Protein AF-A0A1F7X8I9-F1 (afdb_monomer_lite)

Sequence (61 aa):
MVLFGIAGFCFLHIVRDYLQLRGVKNWFTEVGHFWNAPKYNVYGMAILSILGLVCLYFAFK

Foldseek 3Di:
DVLLVLLVVLVLVLVLLVCVVVVNDDPSVVVCVVVVNPRRDPVSNVVSNVSSVVSVVVVVD

Structure (mmCIF, N/CA/C/O backbone):
data_AF-A0A1F7X8I9-F1
#
_entry.id   AF-A0A1F7X8I9-F1
#
loop_
_atom_site.group_PDB
_atom_site.id
_atom_site.type_symbol
_atom_site.label_atom_id
_atom_site.label_alt_id
_atom_site.label_comp_id
_atom_site.label_asym_id
_atom_site.label_entity_id
_atom_site.label_seq_id
_atom_site.pdbx_PDB_ins_code
_atom_site.Cartn_x
_atom_site.Cartn_y
_atom_site.Cartn_z
_atom_site.occupancy
_atom_site.B_iso_or_equiv
_atom_site.auth_seq_id
_atom_site.auth_comp_id
_atom_site.auth_asym_id
_atom_site.auth_atom_id
_atom_site.pdbx_PDB_model_num
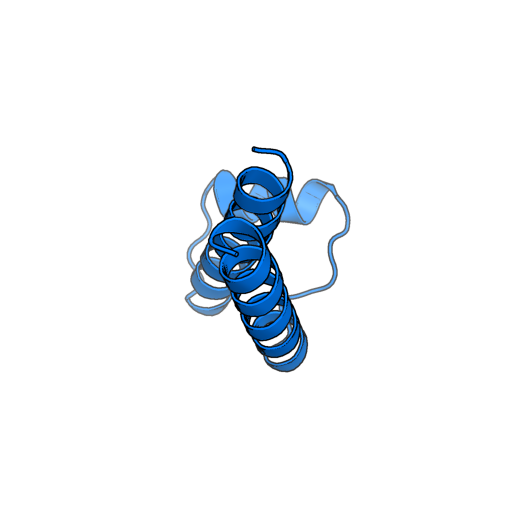ATOM 1 N N . MET A 1 1 ? -18.194 2.252 9.454 1.00 65.25 1 MET A N 1
ATOM 2 C CA . MET A 1 1 ? -18.237 2.137 7.973 1.00 65.25 1 MET A CA 1
ATOM 3 C C . MET A 1 1 ? -17.144 2.948 7.276 1.00 65.25 1 MET A C 1
ATOM 5 O O . MET A 1 1 ? -16.405 2.362 6.501 1.00 65.25 1 MET A O 1
ATOM 9 N N . VAL A 1 2 ? -16.973 4.244 7.573 1.00 80.56 2 VAL A N 1
ATOM 10 C CA . VAL A 1 2 ? -15.953 5.100 6.920 1.00 80.56 2 VAL A CA 1
ATOM 11 C C . VAL A 1 2 ? -14.512 4.589 7.113 1.00 80.56 2 VAL A C 1
ATOM 13 O O . VAL A 1 2 ? -13.747 4.542 6.157 1.00 80.56 2 VAL A O 1
ATOM 16 N N . LEU A 1 3 ? -14.158 4.118 8.316 1.00 79.88 3 LEU A N 1
ATOM 17 C CA . LEU A 1 3 ? -12.813 3.603 8.624 1.00 79.88 3 LEU A CA 1
ATOM 18 C C . LEU A 1 3 ? -12.430 2.347 7.823 1.00 79.88 3 LEU A C 1
ATOM 20 O O . LEU A 1 3 ? -11.279 2.217 7.417 1.00 79.88 3 LEU A O 1
ATOM 24 N N . PHE A 1 4 ? -13.392 1.466 7.526 1.00 80.56 4 PHE A N 1
ATOM 25 C CA . PHE A 1 4 ? -13.169 0.314 6.644 1.00 80.56 4 PHE A CA 1
ATOM 26 C C . PHE A 1 4 ? -12.856 0.754 5.211 1.00 80.56 4 PHE A C 1
ATOM 28 O O . PHE A 1 4 ? -11.980 0.175 4.574 1.00 80.56 4 PHE A O 1
ATOM 35 N N . GLY A 1 5 ? -13.528 1.802 4.721 1.00 84.75 5 GLY A N 1
ATOM 36 C CA . GLY A 1 5 ? -13.247 2.382 3.407 1.00 84.75 5 GLY A CA 1
ATOM 37 C C . GLY A 1 5 ? -11.838 2.973 3.325 1.00 84.75 5 GLY A C 1
ATOM 38 O O . GLY A 1 5 ? -11.119 2.709 2.365 1.00 84.75 5 GLY A O 1
ATOM 39 N N . ILE A 1 6 ? -11.415 3.701 4.362 1.00 83.94 6 ILE A N 1
ATOM 40 C CA . ILE A 1 6 ? -10.066 4.285 4.443 1.00 83.94 6 ILE A CA 1
ATOM 41 C C . ILE A 1 6 ? -8.999 3.184 4.517 1.00 83.94 6 ILE A C 1
ATOM 43 O O . ILE A 1 6 ? -8.032 3.221 3.760 1.00 83.94 6 ILE A O 1
ATOM 47 N N . ALA A 1 7 ? -9.194 2.168 5.364 1.00 85.31 7 ALA A N 1
ATOM 48 C CA . ALA A 1 7 ? -8.274 1.036 5.456 1.00 85.31 7 ALA A CA 1
ATOM 49 C C . ALA A 1 7 ? -8.172 0.285 4.117 1.00 85.31 7 ALA A C 1
ATOM 51 O O . ALA A 1 7 ? -7.069 0.021 3.639 1.00 85.31 7 ALA A O 1
ATOM 52 N N . GLY A 1 8 ? -9.308 0.005 3.468 1.00 85.62 8 GLY A N 1
ATOM 53 C CA . GLY A 1 8 ? -9.348 -0.624 2.146 1.00 85.62 8 GLY A CA 1
ATOM 54 C C . GLY A 1 8 ? -8.615 0.191 1.079 1.00 85.62 8 GLY A C 1
ATOM 55 O O . GLY A 1 8 ? -7.862 -0.373 0.286 1.00 85.62 8 GLY A O 1
ATOM 56 N N . PHE A 1 9 ? -8.758 1.517 1.100 1.00 85.81 9 PHE A N 1
ATOM 57 C CA . PHE A 1 9 ? -8.028 2.414 0.206 1.00 85.81 9 PHE A CA 1
ATOM 58 C C . PHE A 1 9 ? -6.509 2.353 0.442 1.00 85.81 9 PHE A C 1
ATOM 60 O O . PHE A 1 9 ? -5.748 2.230 -0.518 1.00 85.81 9 PHE A O 1
ATOM 67 N N . CYS A 1 10 ? -6.056 2.337 1.701 1.00 83.56 10 CYS A N 1
ATOM 68 C CA . CYS A 1 10 ? -4.638 2.151 2.033 1.00 83.56 10 CYS A CA 1
ATOM 69 C C . CYS A 1 10 ? -4.088 0.819 1.497 1.00 83.56 10 CYS A C 1
ATOM 71 O O . CYS A 1 10 ? -3.015 0.797 0.892 1.00 83.56 10 CYS A O 1
ATOM 73 N N . PHE A 1 11 ? -4.832 -0.281 1.654 1.00 84.50 11 PHE A N 1
ATOM 74 C CA . PHE A 1 11 ? -4.417 -1.588 1.136 1.00 84.50 11 PHE A CA 1
ATOM 75 C C . PHE A 1 11 ? -4.410 -1.650 -0.395 1.00 84.50 11 PHE A C 1
ATOM 77 O O . PHE A 1 11 ? -3.468 -2.193 -0.971 1.00 84.50 11 PHE A O 1
ATOM 84 N N . LEU A 1 12 ? -5.390 -1.0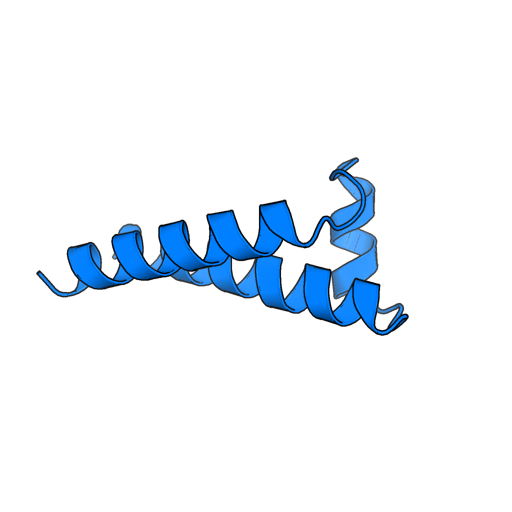42 -1.070 1.0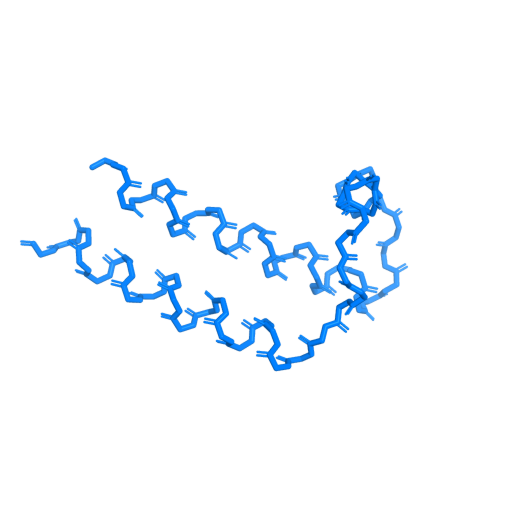0 85.38 12 LEU A N 1
ATOM 85 C CA . LEU A 1 12 ? -5.402 -0.937 -2.535 1.00 85.38 12 LEU A CA 1
ATOM 86 C C . LEU A 1 12 ? -4.182 -0.174 -3.063 1.00 85.38 12 LEU A C 1
ATOM 88 O O . LEU A 1 12 ? -3.581 -0.592 -4.054 1.00 85.38 12 LEU A O 1
ATOM 92 N N . HIS A 1 13 ? -3.778 0.895 -2.376 1.00 82.88 13 HIS A N 1
ATOM 93 C CA . HIS A 1 13 ? -2.555 1.627 -2.697 1.00 82.88 13 HIS A CA 1
ATOM 94 C C . HIS A 1 13 ? -1.297 0.761 -2.547 1.00 82.88 13 HIS A C 1
ATOM 96 O O . HIS A 1 13 ? -0.447 0.776 -3.433 1.00 82.88 13 HIS A O 1
ATOM 102 N N . ILE A 1 14 ? -1.201 -0.052 -1.491 1.00 83.69 14 ILE A N 1
ATOM 103 C CA . ILE A 1 14 ? -0.070 -0.978 -1.299 1.00 83.69 14 ILE A CA 1
ATOM 104 C C . ILE A 1 14 ? -0.026 -2.032 -2.408 1.00 83.69 14 ILE A C 1
ATOM 106 O O . ILE A 1 14 ? 1.037 -2.291 -2.967 1.00 83.69 14 ILE A O 1
ATOM 110 N N . VAL A 1 15 ? -1.170 -2.628 -2.756 1.00 84.44 15 VAL A N 1
ATOM 111 C CA . VAL A 1 15 ? -1.253 -3.634 -3.829 1.00 84.44 15 VAL A CA 1
ATOM 112 C C . VAL A 1 15 ? -0.817 -3.033 -5.163 1.00 84.44 15 VAL A C 1
ATOM 114 O O . VAL A 1 15 ? -0.049 -3.649 -5.902 1.00 84.44 15 VAL A O 1
ATOM 117 N N . ARG A 1 16 ? -1.264 -1.812 -5.461 1.00 84.62 16 ARG A N 1
ATOM 118 C CA . ARG A 1 16 ? -0.856 -1.081 -6.662 1.00 84.62 16 ARG A CA 1
ATOM 119 C C . ARG A 1 16 ? 0.653 -0.839 -6.688 1.00 84.62 16 ARG A C 1
ATOM 121 O O . ARG A 1 16 ? 1.297 -1.159 -7.685 1.00 84.62 16 ARG A O 1
ATOM 128 N N . ASP A 1 17 ? 1.210 -0.306 -5.605 1.00 80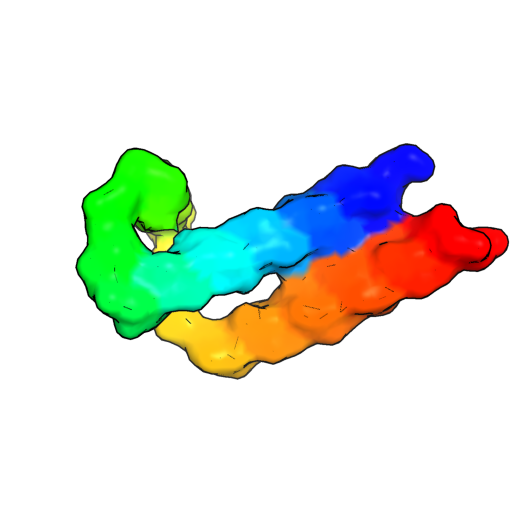.69 17 ASP 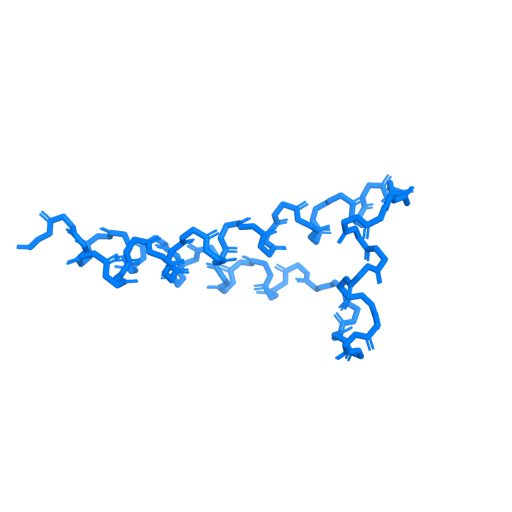A N 1
ATOM 129 C CA . ASP A 1 17 ? 2.635 0.026 -5.515 1.00 80.69 17 ASP A CA 1
ATOM 130 C C . ASP A 1 17 ? 3.506 -1.249 -5.574 1.00 80.69 17 ASP A C 1
ATOM 132 O O . ASP A 1 17 ? 4.565 -1.261 -6.205 1.00 80.69 17 ASP A O 1
ATOM 136 N N . TYR A 1 18 ? 3.020 -2.365 -5.018 1.00 82.12 18 TYR A N 1
ATOM 137 C CA . TYR A 1 18 ? 3.657 -3.680 -5.131 1.00 82.12 18 TYR A CA 1
ATOM 138 C C . TYR A 1 18 ? 3.670 -4.212 -6.572 1.00 82.12 18 TYR A C 1
ATOM 140 O O . TYR A 1 18 ? 4.690 -4.723 -7.042 1.00 82.12 18 TYR A O 1
ATOM 148 N N . LEU A 1 19 ? 2.554 -4.081 -7.297 1.00 83.56 19 LEU A N 1
ATOM 149 C CA . LEU A 1 19 ? 2.464 -4.477 -8.707 1.00 83.56 19 LEU A CA 1
ATOM 150 C C . LEU A 1 19 ? 3.394 -3.632 -9.589 1.00 83.56 19 LEU A C 1
ATOM 152 O O . LEU A 1 19 ? 4.067 -4.182 -10.464 1.00 83.56 19 LEU A O 1
ATOM 156 N N . GLN A 1 20 ? 3.513 -2.332 -9.306 1.00 78.88 20 GLN A N 1
ATOM 157 C CA . GLN A 1 20 ? 4.475 -1.456 -9.981 1.00 78.88 20 GLN A CA 1
ATOM 158 C C . GLN A 1 20 ? 5.926 -1.875 -9.718 1.00 78.88 20 GLN A C 1
ATOM 160 O O . GLN A 1 20 ? 6.714 -1.949 -10.661 1.00 78.88 20 GLN A O 1
ATOM 165 N N . LEU A 1 21 ? 6.278 -2.215 -8.473 1.00 79.44 21 LEU A N 1
ATOM 166 C CA . LEU A 1 21 ? 7.612 -2.729 -8.126 1.00 79.44 21 LEU A CA 1
ATOM 167 C C . LEU A 1 21 ? 7.958 -4.033 -8.849 1.00 79.44 21 LEU A C 1
ATOM 169 O O . LEU A 1 21 ? 9.112 -4.259 -9.207 1.00 79.44 21 LEU A O 1
ATOM 173 N N . ARG A 1 22 ? 6.958 -4.883 -9.089 1.00 81.62 22 ARG A N 1
ATOM 174 C CA . ARG A 1 22 ? 7.096 -6.119 -9.873 1.00 81.62 22 ARG A CA 1
ATOM 175 C C . ARG A 1 22 ? 7.190 -5.869 -11.386 1.00 81.62 22 ARG A C 1
ATOM 177 O O . ARG A 1 22 ? 7.359 -6.827 -12.133 1.00 81.62 22 ARG A O 1
ATOM 184 N N . GLY A 1 23 ? 7.077 -4.620 -11.844 1.00 79.81 23 GLY A N 1
ATOM 185 C CA . GLY A 1 23 ? 7.087 -4.263 -13.264 1.00 79.81 23 GLY A CA 1
ATOM 186 C C . GLY A 1 23 ? 5.795 -4.620 -14.002 1.00 79.81 23 GLY A C 1
ATOM 187 O O . GLY A 1 23 ? 5.773 -4.605 -15.234 1.00 79.81 23 GLY A O 1
ATOM 188 N N . VAL A 1 24 ? 4.717 -4.938 -13.277 1.00 79.94 24 VAL A N 1
ATOM 189 C CA . VAL A 1 24 ? 3.417 -5.254 -13.873 1.00 79.94 24 VAL A CA 1
ATOM 190 C C . VAL A 1 24 ? 2.763 -3.948 -14.308 1.00 79.94 24 VAL A C 1
ATOM 192 O O . VAL A 1 24 ? 2.355 -3.145 -13.475 1.00 79.94 24 VAL A O 1
ATOM 195 N N . LYS A 1 25 ? 2.666 -3.741 -15.623 1.00 72.88 25 LYS A N 1
ATOM 196 C CA . LYS A 1 25 ? 1.954 -2.607 -16.221 1.00 72.88 25 LYS A CA 1
ATOM 197 C C . LYS A 1 25 ? 0.542 -3.037 -16.583 1.00 72.88 25 LYS A C 1
ATOM 199 O O . LYS A 1 25 ? 0.332 -3.794 -17.526 1.00 72.88 25 LYS A O 1
ATOM 204 N N . ASN A 1 26 ? -0.420 -2.581 -15.802 1.00 77.75 26 ASN A N 1
ATOM 205 C CA . ASN A 1 26 ? -1.843 -2.762 -16.055 1.00 77.75 26 ASN A CA 1
ATOM 206 C C . ASN A 1 26 ? -2.593 -1.448 -15.793 1.00 77.75 26 ASN A C 1
ATOM 208 O O . ASN A 1 26 ? -2.067 -0.547 -15.134 1.00 77.75 26 ASN A O 1
ATOM 212 N N . TRP A 1 27 ? -3.837 -1.364 -16.270 1.00 77.25 27 TRP A N 1
ATOM 213 C CA . TRP A 1 27 ? -4.680 -0.170 -16.132 1.00 77.25 27 TRP A CA 1
ATOM 214 C C . TRP A 1 27 ? -4.732 0.349 -14.683 1.00 77.25 27 TRP A C 1
ATOM 216 O O . TRP A 1 27 ? -4.676 1.547 -14.440 1.00 77.25 27 TRP A O 1
ATOM 226 N N . PHE A 1 28 ? -4.740 -0.561 -13.705 1.00 74.75 28 PHE A N 1
ATOM 227 C CA . PHE A 1 28 ? -4.746 -0.248 -12.277 1.00 74.75 28 PHE A CA 1
ATOM 228 C C . PHE A 1 28 ? -3.472 0.485 -11.815 1.00 74.75 28 PHE A C 1
ATOM 230 O O . PHE A 1 28 ? -3.541 1.455 -11.058 1.00 74.75 28 PHE A O 1
ATOM 237 N N . THR A 1 29 ? -2.301 0.067 -12.300 1.00 71.75 29 THR A N 1
ATOM 238 C CA . THR A 1 29 ? -1.021 0.747 -12.031 1.00 71.75 29 THR A CA 1
ATOM 239 C C . THR A 1 29 ? -0.815 2.028 -12.848 1.00 71.75 29 THR A C 1
ATOM 241 O O . THR A 1 29 ? -0.113 2.926 -12.384 1.00 71.75 29 THR A O 1
ATOM 244 N N . GLU A 1 30 ? -1.430 2.150 -14.029 1.00 72.12 30 GLU A N 1
ATOM 245 C CA . GLU A 1 30 ? -1.336 3.340 -14.892 1.00 72.12 30 GLU A CA 1
ATOM 246 C C . GLU A 1 30 ? -2.252 4.481 -14.435 1.00 72.12 30 GLU A C 1
ATOM 248 O O . GLU A 1 30 ? -1.828 5.637 -14.407 1.00 72.12 30 GLU A O 1
ATOM 253 N N . VAL A 1 31 ? -3.476 4.174 -13.988 1.00 70.88 31 VAL A N 1
ATOM 254 C CA . VAL A 1 31 ? -4.405 5.170 -13.420 1.00 70.88 31 VAL A CA 1
ATOM 255 C C . VAL A 1 31 ? -3.802 5.843 -12.183 1.00 70.88 31 VAL A C 1
ATOM 257 O O . VAL A 1 31 ? -3.969 7.044 -11.981 1.00 70.88 31 VAL A O 1
ATOM 260 N N . GLY A 1 32 ? -3.023 5.101 -11.390 1.00 60.19 32 GLY A N 1
ATOM 261 C CA . GLY A 1 32 ? -2.265 5.673 -10.276 1.00 60.19 32 GLY A CA 1
ATOM 262 C C . GLY A 1 32 ? -1.214 6.702 -10.707 1.00 60.19 32 GLY A C 1
ATOM 263 O O . GLY A 1 32 ? -0.948 7.641 -9.960 1.00 60.19 32 GLY A O 1
ATOM 264 N N . HIS A 1 33 ? -0.650 6.563 -11.910 1.00 59.38 33 HIS A N 1
ATOM 265 C CA . HIS A 1 33 ? 0.342 7.489 -12.457 1.00 59.38 33 HIS A CA 1
ATOM 266 C C . HIS A 1 33 ? -0.273 8.747 -13.077 1.00 59.38 33 HIS A C 1
ATOM 268 O O . HIS A 1 33 ? 0.353 9.805 -13.012 1.00 59.38 33 HIS A O 1
ATOM 274 N N . PHE A 1 34 ? -1.502 8.669 -13.601 1.00 59.16 34 PHE A N 1
ATOM 275 C CA . PHE A 1 34 ? -2.231 9.837 -14.117 1.00 59.16 34 PHE A CA 1
ATOM 276 C C . PHE A 1 34 ? -2.403 10.942 -13.068 1.00 59.16 34 PHE A C 1
ATOM 278 O O . PHE A 1 34 ? -2.440 12.120 -13.409 1.00 59.16 34 PHE A O 1
ATOM 285 N N . TRP A 1 35 ? -2.444 10.573 -11.785 1.00 59.72 35 TRP A N 1
ATOM 286 C CA . TRP A 1 35 ? -2.571 11.520 -10.678 1.00 59.72 35 TRP A CA 1
ATOM 287 C C . TRP A 1 35 ? -1.233 12.097 -10.184 1.00 59.72 35 TRP A C 1
ATOM 289 O O . TRP A 1 35 ? -1.166 12.648 -9.087 1.00 59.72 35 TRP A O 1
ATOM 299 N N . ASN A 1 36 ? -0.148 11.956 -10.958 1.00 55.03 36 ASN A N 1
ATOM 300 C CA . ASN A 1 36 ? 1.193 12.417 -10.584 1.00 55.03 36 ASN A CA 1
ATOM 301 C C . ASN A 1 36 ? 1.659 11.849 -9.226 1.00 55.03 36 ASN A C 1
ATOM 303 O O . ASN A 1 36 ? 2.417 12.481 -8.486 1.00 55.03 36 ASN A O 1
ATOM 307 N N . ALA A 1 37 ? 1.160 10.658 -8.870 1.00 56.44 37 ALA A N 1
ATOM 308 C CA . ALA A 1 37 ? 1.502 10.021 -7.614 1.00 56.44 37 ALA A CA 1
ATOM 309 C C . ALA A 1 37 ? 3.013 9.723 -7.606 1.00 56.44 37 ALA A C 1
ATOM 311 O O . ALA A 1 37 ? 3.535 9.201 -8.600 1.00 56.44 37 ALA A O 1
ATOM 312 N N . PRO A 1 38 ? 3.725 10.074 -6.519 1.00 56.69 38 PRO A N 1
ATOM 313 C CA . PRO A 1 38 ? 5.165 9.892 -6.431 1.00 56.69 38 PRO A CA 1
ATOM 314 C C . PRO A 1 38 ? 5.535 8.435 -6.714 1.00 56.69 38 PRO A C 1
ATOM 316 O O . PRO A 1 38 ? 4.830 7.513 -6.304 1.00 56.69 38 PRO A O 1
ATOM 319 N N . LYS A 1 39 ? 6.646 8.241 -7.437 1.00 57.75 39 LYS A N 1
ATOM 320 C CA . LYS A 1 39 ? 7.205 6.917 -7.740 1.00 57.75 39 LYS A CA 1
ATOM 321 C C . LYS A 1 39 ? 7.274 6.089 -6.452 1.00 57.75 39 LYS A C 1
ATOM 323 O O . LYS A 1 39 ? 7.780 6.573 -5.440 1.00 57.75 39 LYS A O 1
ATOM 328 N N . TYR A 1 40 ? 6.749 4.869 -6.530 1.00 65.31 40 TYR A N 1
ATOM 329 C CA . TYR A 1 40 ? 6.706 3.858 -5.474 1.00 65.31 40 TYR A CA 1
ATOM 330 C C . TYR A 1 40 ? 7.952 3.908 -4.573 1.00 65.31 40 TYR A C 1
ATOM 332 O O . TYR A 1 40 ? 9.089 3.791 -5.031 1.00 65.31 40 TYR A O 1
ATOM 340 N N . ASN A 1 41 ? 7.734 4.091 -3.271 1.00 70.56 41 ASN A N 1
ATOM 341 C CA . ASN A 1 41 ? 8.794 4.096 -2.271 1.00 70.56 41 ASN A CA 1
ATOM 342 C C . ASN A 1 41 ? 8.460 3.056 -1.198 1.00 70.56 41 ASN A C 1
ATOM 344 O O . ASN A 1 41 ? 7.362 3.065 -0.639 1.00 70.56 41 ASN A O 1
ATOM 348 N N . VAL A 1 42 ? 9.416 2.176 -0.892 1.00 74.56 42 VAL A N 1
ATOM 349 C CA . VAL A 1 42 ? 9.283 1.123 0.127 1.00 74.56 42 VAL A CA 1
ATOM 350 C C . VAL A 1 42 ? 8.852 1.706 1.474 1.00 74.56 42 VAL A C 1
ATOM 352 O O . VAL A 1 42 ? 7.983 1.146 2.142 1.00 74.56 42 VAL A O 1
ATOM 355 N N . TYR A 1 43 ? 9.369 2.886 1.824 1.00 76.88 43 TYR A N 1
ATOM 356 C CA . TYR A 1 43 ? 8.977 3.599 3.039 1.00 76.88 43 TYR A CA 1
ATOM 357 C C . TYR A 1 43 ? 7.514 4.068 3.007 1.00 76.88 43 TYR A C 1
ATOM 359 O O . TYR A 1 43 ? 6.820 3.983 4.016 1.00 76.88 43 TYR A O 1
ATOM 367 N N . GLY A 1 44 ? 7.015 4.504 1.846 1.00 77.38 44 GLY A N 1
ATOM 368 C CA . GLY A 1 44 ? 5.620 4.922 1.676 1.00 77.38 44 GLY A CA 1
ATOM 369 C C . GLY A 1 44 ? 4.638 3.762 1.848 1.00 77.38 44 GLY A C 1
ATOM 370 O O . GLY A 1 44 ? 3.633 3.902 2.543 1.00 77.38 44 GLY A O 1
ATOM 371 N N . MET A 1 45 ? 4.972 2.588 1.302 1.00 81.38 45 MET A N 1
ATOM 372 C CA . MET A 1 45 ? 4.166 1.374 1.483 1.00 81.38 45 MET A CA 1
ATOM 373 C C . MET A 1 45 ? 4.121 0.923 2.948 1.00 81.38 45 MET A C 1
ATOM 375 O O . MET A 1 45 ? 3.064 0.521 3.436 1.00 81.38 45 MET A O 1
ATOM 379 N N . ALA A 1 46 ? 5.244 1.015 3.669 1.00 83.19 46 ALA A N 1
ATOM 380 C CA . ALA A 1 46 ? 5.295 0.693 5.095 1.00 83.19 46 ALA A CA 1
ATOM 381 C C . ALA A 1 46 ? 4.401 1.633 5.924 1.00 83.19 46 ALA A C 1
ATOM 383 O O . ALA A 1 46 ? 3.617 1.165 6.750 1.00 83.19 46 ALA A O 1
ATOM 384 N N . ILE A 1 47 ? 4.452 2.943 5.654 1.00 84.75 47 ILE A N 1
ATOM 385 C CA . ILE A 1 47 ? 3.608 3.942 6.330 1.00 84.75 47 ILE A CA 1
ATOM 386 C C . ILE A 1 47 ? 2.124 3.674 6.055 1.00 84.75 47 ILE A C 1
ATOM 388 O O . ILE A 1 47 ? 1.332 3.623 6.994 1.00 84.75 47 ILE A O 1
ATOM 392 N N . LEU A 1 48 ? 1.746 3.441 4.793 1.00 85.44 48 LEU A N 1
ATOM 393 C CA . LEU A 1 48 ? 0.364 3.118 4.416 1.00 85.44 48 LEU A CA 1
ATOM 394 C C . LEU A 1 48 ? -0.130 1.817 5.059 1.00 85.44 48 LEU A C 1
ATOM 396 O O . LEU A 1 48 ? -1.306 1.720 5.405 1.00 85.44 48 LEU A O 1
ATOM 400 N N . SER A 1 49 ? 0.759 0.839 5.258 1.00 84.56 49 SER A N 1
ATOM 401 C CA . SER A 1 49 ? 0.419 -0.438 5.899 1.00 84.56 49 SER A CA 1
ATOM 402 C C . SER A 1 49 ? 0.093 -0.240 7.374 1.00 84.56 49 SER A C 1
ATOM 404 O O . SER A 1 49 ? -0.922 -0.738 7.859 1.00 84.56 49 SER A O 1
ATOM 406 N N . ILE A 1 50 ? 0.920 0.536 8.080 1.00 88.62 50 ILE A N 1
ATOM 407 C CA . ILE A 1 50 ? 0.685 0.888 9.484 1.00 88.62 50 ILE A CA 1
ATOM 408 C C . ILE A 1 50 ? -0.607 1.704 9.604 1.00 88.62 50 ILE A C 1
ATOM 410 O O . ILE A 1 50 ? -1.447 1.390 10.444 1.00 88.62 50 ILE A O 1
ATOM 414 N N . LEU A 1 51 ? -0.808 2.700 8.735 1.00 88.31 51 LEU A N 1
ATOM 415 C CA . LEU A 1 51 ? -2.008 3.538 8.749 1.00 88.31 51 LEU A CA 1
ATOM 416 C C . LEU A 1 51 ? -3.282 2.711 8.505 1.00 88.31 51 LEU A C 1
ATOM 418 O O . LEU A 1 51 ? -4.257 2.847 9.240 1.00 88.31 51 LEU A O 1
ATOM 422 N N . GLY A 1 52 ? -3.250 1.808 7.519 1.00 87.31 52 GLY A N 1
ATOM 423 C CA . GLY A 1 52 ? -4.358 0.908 7.203 1.00 87.31 52 GLY A CA 1
ATOM 424 C C . GLY A 1 52 ? -4.702 -0.026 8.363 1.00 87.31 52 GLY A C 1
ATOM 425 O O . GLY A 1 52 ? -5.877 -0.166 8.701 1.00 87.31 52 GLY A O 1
ATOM 426 N N . LEU A 1 53 ? -3.693 -0.608 9.023 1.00 87.94 53 LEU A N 1
ATOM 427 C CA . LEU A 1 53 ? -3.881 -1.455 10.206 1.00 87.94 53 LEU A CA 1
ATOM 428 C C . LEU A 1 53 ? -4.447 -0.679 11.398 1.00 87.94 53 LEU A C 1
ATOM 430 O O . LEU A 1 53 ? -5.333 -1.183 12.084 1.00 87.94 53 LEU A O 1
ATOM 434 N N . VAL A 1 54 ? -3.979 0.550 11.629 1.00 89.44 54 VAL A N 1
ATOM 435 C CA . VAL A 1 54 ? -4.506 1.422 12.687 1.00 89.44 54 VAL A CA 1
ATOM 436 C C . VAL A 1 54 ? -5.971 1.767 12.415 1.00 89.44 54 VAL A C 1
ATOM 438 O O . VAL A 1 54 ? -6.811 1.600 13.298 1.00 89.44 54 VAL A O 1
ATOM 441 N N . CYS A 1 55 ? -6.309 2.177 11.189 1.00 87.00 55 CYS A N 1
ATOM 442 C CA . CYS A 1 55 ? -7.696 2.434 10.797 1.00 87.00 55 CYS A CA 1
ATOM 443 C C . CYS A 1 55 ? -8.576 1.188 10.947 1.00 87.00 55 CYS A C 1
ATOM 445 O O . CYS A 1 55 ? -9.713 1.305 11.400 1.00 87.00 55 CYS A O 1
ATOM 447 N N . LEU A 1 56 ? -8.055 0.006 10.608 1.00 87.56 56 LEU A N 1
ATOM 448 C CA . LEU A 1 56 ? -8.764 -1.259 10.770 1.00 87.56 56 LEU A CA 1
ATOM 449 C C . LEU A 1 56 ? -8.997 -1.585 12.254 1.00 87.56 56 LEU A C 1
ATOM 451 O O . LEU A 1 56 ? -10.112 -1.933 12.629 1.00 87.56 56 LEU A O 1
ATOM 455 N N . TYR A 1 57 ? -7.987 -1.406 13.109 1.00 88.69 57 TYR A N 1
ATOM 456 C CA . TYR A 1 57 ? -8.103 -1.604 14.557 1.00 88.69 57 TYR A CA 1
ATOM 457 C C . TYR A 1 57 ? -9.180 -0.701 15.173 1.00 88.69 57 TYR A C 1
ATOM 459 O O . TYR A 1 57 ? -10.030 -1.181 15.918 1.00 88.69 57 TYR A O 1
ATOM 467 N N . PHE A 1 58 ? -9.201 0.585 14.808 1.00 85.25 58 PHE A N 1
ATOM 468 C CA . PHE A 1 58 ? -10.255 1.510 15.237 1.00 85.25 58 PHE A CA 1
ATOM 469 C C . PHE A 1 58 ? -11.624 1.205 14.621 1.00 85.25 58 PHE A C 1
ATOM 471 O O . PHE A 1 58 ? -12.631 1.624 15.172 1.00 85.25 58 PHE A O 1
ATOM 478 N N . ALA A 1 59 ? -11.689 0.508 13.485 1.00 84.56 59 ALA A N 1
ATOM 479 C CA . ALA A 1 59 ? -12.959 0.130 12.871 1.00 84.56 59 ALA A CA 1
ATOM 480 C C . ALA A 1 59 ? -13.647 -1.047 13.585 1.00 84.56 59 ALA A C 1
ATOM 482 O O . ALA A 1 59 ? -14.865 -1.182 13.476 1.00 8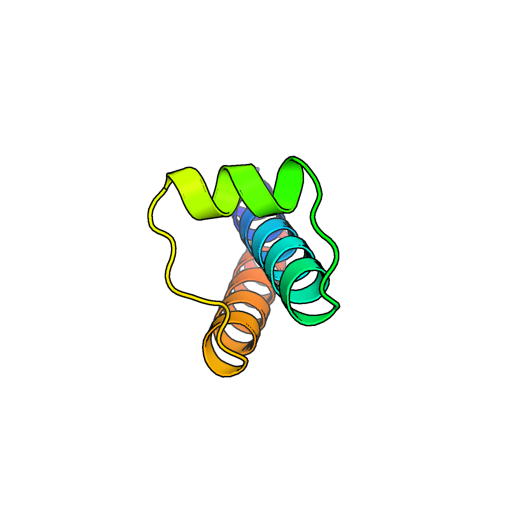4.56 59 ALA A O 1
ATOM 483 N N . PHE A 1 60 ? -12.872 -1.893 14.273 1.00 82.19 60 PHE A N 1
ATOM 484 C CA . PHE A 1 60 ? -13.359 -3.031 15.064 1.00 82.19 60 PHE A CA 1
ATOM 485 C C . PHE A 1 60 ? -13.571 -2.711 16.549 1.00 82.19 60 PHE A C 1
ATOM 487 O O . PHE A 1 60 ? -14.100 -3.553 17.274 1.00 82.19 60 PHE A O 1
ATOM 494 N N . LYS A 1 61 ? -13.134 -1.534 16.998 1.00 74.19 61 LYS A N 1
ATOM 495 C CA . LYS A 1 61 ? -13.293 -1.054 18.369 1.00 74.19 61 LYS A CA 1
ATOM 496 C C . LYS A 1 61 ? -14.496 -0.125 18.469 1.00 74.19 61 LYS A C 1
ATOM 498 O O . LYS A 1 61 ? -15.184 -0.205 19.507 1.00 74.19 61 LYS A O 1
#

pLDDT: mean 78.09, std 9.51, range [55.03, 89.44]

Secondary structure (DSSP, 8-state):
-HHHHHHHHHHHHHHHHHHHHTT---HHHHHHHHTTPPP--HHHHHHHHHHHHHHHHHHH-

Organism: NCBI:txid1802482

Radius of gyration: 12.37 Å; chains: 1; bounding box: 28×18×35 Å